Protein AF-A0A4R8G2H0-F1 (afdb_monomer)

Nearest PDB structures (foldseek):
  2mao-assembly1_A  TM=3.217E-01  e=4.956E+00  Escherichia coli DH1

Mean predicted aligned error: 15.61 Å

Radius of gyration: 30.89 Å; Cα contacts (8 Å, |Δi|>4): 100; chains: 1; bounding box: 50×42×101 Å

Organism: NCBI:txid442341

Sequence (167 aa):
MAIERVKNDGGNWPPSIAELCLRLKPSMADFGLTDPEVAFKEACSHAGNVHGHAWSHQAVREAGAATGFWDLSHVASDIERSRLRKIFLAEYEAICNRVMAGGNVSNVALLESDDMKSAIERAEAAANEESERRMRDFWASRGEEPPKTPREALDRMKGMLDEGGAA

Solvent-accessible surface area (backbone atoms only — not comparable to full-atom values): 9997 Å² total; per-residue (Å²): 110,78,69,56,55,63,64,71,69,73,62,71,82,83,63,52,73,69,57,46,59,63,72,66,54,86,50,58,64,81,74,56,46,71,58,68,70,59,37,50,51,49,35,43,74,37,28,85,42,67,88,84,50,88,67,89,34,70,50,43,54,47,19,33,58,76,61,31,34,69,59,48,56,64,61,86,45,73,67,55,45,54,51,51,49,55,51,29,51,54,45,33,50,54,41,50,54,35,41,76,72,71,46,72,65,71,85,72,70,76,76,80,50,77,85,77,51,51,75,64,58,54,50,50,51,53,52,47,55,50,51,51,50,54,50,51,51,59,29,54,77,70,78,43,81,74,69,93,42,74,70,55,42,51,52,52,52,49,54,54,56,62,66,68,68,79,120

pLDDT: mean 80.25, std 12.04, range [38.0, 95.31]

Secondary structure (DSSP, 8-state):
-HHHHHHHT---SSPPHHHHHHHTSPPGGGGTPPPHHHHHHH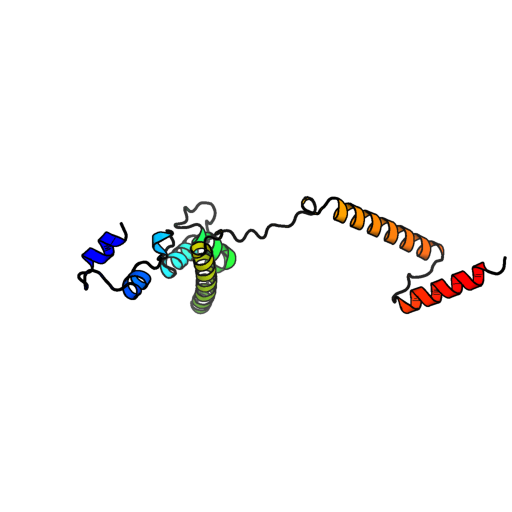HHHHTT-TTTS--S-HHHHHHHHHH-HHHHH---SHHHHHHHHHHHHHHHHHHHHHHHTT--S--------GGGS-HHHHHHHHHHHHHHHHHHHHHHHTT-PPPSSHHHHHHHHHHHHHHTT--

Foldseek 3Di:
DLVVVVVVVPDDPPDDPVVSVVSPQDDLVNVQHDDLVVLLVVLLVCLVPLPPDDRSDLLSSQLSVQLDSVLSPPPPDPVSVVVSSVSSSVSSVVLSVQVSVVHDNDPPPPPPDPVVDDPVVVVVVVVVVVVVVVQVVVQVVVVHDDDPDPVVVVVVVVVVVVVVVPD

Structure (mmCIF, N/CA/C/O backbone):
data_AF-A0A4R8G2H0-F1
#
_entry.id   AF-A0A4R8G2H0-F1
#
loop_
_atom_site.group_PDB
_atom_site.id
_atom_site.type_symbol
_atom_site.label_atom_id
_atom_site.label_alt_id
_atom_site.label_comp_id
_atom_site.label_asym_id
_atom_site.label_entity_id
_atom_site.label_seq_id
_atom_site.pdbx_PDB_ins_code
_atom_site.Cartn_x
_atom_site.Cartn_y
_atom_site.Cartn_z
_atom_site.occupancy
_atom_site.B_iso_or_equiv
_atom_site.auth_seq_id
_atom_site.auth_comp_id
_atom_site.auth_asym_id
_atom_site.auth_atom_id
_atom_site.pdbx_PDB_model_num
ATOM 1 N N . MET A 1 1 ? -23.366 -5.592 17.115 1.00 57.12 1 MET A N 1
ATOM 2 C CA . MET A 1 1 ? -23.770 -4.583 16.101 1.00 57.12 1 MET A CA 1
ATOM 3 C C . MET A 1 1 ? -23.198 -3.205 16.445 1.00 57.12 1 MET A C 1
ATOM 5 O O . MET A 1 1 ? -22.909 -2.958 17.608 1.00 57.12 1 MET A O 1
ATOM 9 N N . ALA A 1 2 ? -23.027 -2.293 15.479 1.00 63.31 2 ALA A N 1
ATOM 10 C CA . ALA A 1 2 ? -22.347 -1.002 15.695 1.00 63.31 2 ALA A CA 1
ATOM 11 C C . ALA A 1 2 ? -22.979 -0.114 16.793 1.00 63.31 2 ALA A C 1
ATOM 13 O O . ALA A 1 2 ? -22.261 0.549 17.533 1.00 63.31 2 ALA A O 1
ATOM 14 N N . ILE A 1 3 ? -24.303 -0.179 16.972 1.00 68.19 3 ILE A N 1
ATOM 15 C CA . ILE A 1 3 ? -25.032 0.553 18.025 1.00 68.19 3 ILE A CA 1
ATOM 16 C C . ILE A 1 3 ? -24.697 0.037 19.438 1.00 68.19 3 ILE A C 1
ATOM 18 O O . ILE A 1 3 ? -24.658 0.818 20.384 1.00 68.19 3 ILE A O 1
ATOM 22 N N . GLU A 1 4 ? -24.424 -1.260 19.601 1.00 69.88 4 GLU A N 1
ATOM 23 C CA . GLU A 1 4 ? -24.057 -1.837 20.905 1.00 69.88 4 GLU A CA 1
ATOM 24 C C . GLU A 1 4 ? -22.656 -1.407 21.344 1.00 69.88 4 GLU A C 1
ATOM 26 O O . GLU A 1 4 ? -22.451 -1.152 22.525 1.00 69.88 4 GLU A O 1
ATOM 31 N N . ARG A 1 5 ? -21.715 -1.250 20.398 1.00 66.81 5 ARG A N 1
ATOM 32 C CA . ARG A 1 5 ? -20.377 -0.699 20.683 1.00 66.81 5 ARG A CA 1
ATOM 33 C C . ARG A 1 5 ? -20.489 0.710 21.278 1.00 66.81 5 ARG A C 1
ATOM 35 O O . ARG A 1 5 ? -19.961 0.968 22.350 1.00 66.81 5 ARG A O 1
ATOM 42 N N . VAL A 1 6 ? -21.304 1.564 20.656 1.00 68.88 6 VAL A N 1
ATOM 43 C CA . VAL A 1 6 ? -21.544 2.946 21.111 1.00 68.88 6 VAL A CA 1
ATOM 44 C C . VAL A 1 6 ? -22.210 3.010 22.492 1.00 68.88 6 VAL A C 1
ATOM 46 O O . VAL A 1 6 ? -21.926 3.925 23.260 1.00 68.88 6 VAL A O 1
ATOM 49 N N . LYS A 1 7 ? -23.081 2.047 22.827 1.00 68.94 7 LYS A N 1
ATOM 50 C CA . LYS A 1 7 ? -23.678 1.944 24.170 1.00 68.94 7 LYS A CA 1
ATOM 51 C C . LYS A 1 7 ? -22.666 1.522 25.238 1.00 68.94 7 LYS A C 1
ATOM 53 O O . LYS A 1 7 ? -22.754 1.998 26.365 1.00 68.94 7 LYS A O 1
ATOM 58 N N . ASN A 1 8 ? -21.736 0.636 24.892 1.00 71.56 8 ASN A N 1
ATOM 59 C CA . ASN A 1 8 ? -20.785 0.056 25.841 1.00 71.56 8 ASN A CA 1
ATOM 60 C C . ASN A 1 8 ? -19.604 0.985 26.172 1.00 71.56 8 ASN A C 1
ATOM 62 O O . ASN A 1 8 ? -18.989 0.812 27.219 1.00 71.56 8 ASN A O 1
ATOM 66 N N . ASP A 1 9 ? -19.334 2.000 25.345 1.00 70.06 9 ASP A N 1
ATOM 67 C CA . ASP A 1 9 ? -18.243 2.970 25.547 1.00 70.06 9 ASP A CA 1
ATOM 68 C C . ASP A 1 9 ? -18.509 4.002 26.671 1.00 70.06 9 ASP A C 1
ATOM 70 O O . ASP A 1 9 ? -17.696 4.896 26.901 1.00 70.06 9 ASP A O 1
ATOM 74 N N . GLY A 1 10 ? -19.640 3.907 27.385 1.00 65.69 10 GLY A N 1
ATOM 75 C CA . GLY A 1 10 ? -19.901 4.673 28.616 1.00 65.69 10 GLY A CA 1
ATOM 76 C C . GLY A 1 10 ? -20.124 6.183 28.433 1.00 65.69 10 GLY A C 1
ATOM 77 O O . GLY A 1 10 ? -20.055 6.933 29.405 1.00 65.69 10 GLY A O 1
ATOM 78 N N . GLY A 1 11 ? -20.373 6.641 27.202 1.00 69.69 11 GLY A N 1
ATOM 79 C CA . GLY A 1 11 ? -20.620 8.049 26.874 1.00 69.69 11 GLY A CA 1
ATOM 80 C C . GLY A 1 11 ? -22.077 8.503 27.041 1.00 69.69 11 GLY A C 1
ATOM 81 O O . GLY A 1 11 ? -22.956 7.739 27.433 1.00 69.69 11 GLY A O 1
ATOM 82 N N . ASN A 1 12 ? -22.341 9.769 26.693 1.00 71.31 12 ASN A N 1
ATOM 83 C CA . ASN A 1 12 ? -23.687 10.344 26.693 1.00 71.31 12 ASN A CA 1
ATOM 84 C C . ASN A 1 12 ? -24.612 9.561 25.742 1.00 71.31 12 ASN A C 1
ATOM 86 O O . ASN A 1 12 ? -24.295 9.397 24.560 1.00 71.31 12 ASN A O 1
ATOM 90 N N . TRP A 1 13 ? -25.743 9.074 26.259 1.00 75.31 13 TRP A N 1
ATOM 91 C CA . TRP A 1 13 ? -26.718 8.297 25.496 1.00 75.31 13 TRP A CA 1
ATOM 92 C C . TRP A 1 13 ? -28.083 9.005 25.468 1.00 75.31 13 TRP A C 1
ATOM 94 O O . TRP A 1 13 ? -28.640 9.271 26.534 1.00 75.31 13 TRP A O 1
ATOM 104 N N . PRO A 1 14 ? -28.669 9.246 24.279 1.00 77.38 14 PRO A N 1
ATOM 105 C CA . PRO A 1 14 ? -28.107 8.991 22.951 1.00 77.38 14 PRO A CA 1
ATOM 106 C C . PRO A 1 14 ? -27.002 10.005 22.579 1.00 77.38 14 PRO A C 1
ATOM 108 O O . PRO A 1 14 ? -27.086 11.171 22.970 1.00 77.38 14 PRO A O 1
ATOM 111 N N . PRO A 1 15 ? -25.976 9.589 21.814 1.00 80.06 15 PRO A N 1
ATOM 112 C CA . PRO A 1 15 ? -24.952 10.502 21.312 1.00 80.06 15 PRO A CA 1
ATOM 113 C C . PRO A 1 15 ? -25.545 11.486 20.298 1.00 80.06 15 PRO A C 1
ATOM 115 O O . PRO A 1 15 ? -26.565 11.213 19.657 1.00 80.06 15 PRO A O 1
ATOM 118 N N . SER A 1 16 ? -24.872 12.617 20.102 1.00 85.31 16 SER A N 1
ATOM 119 C CA . SER A 1 16 ? -25.223 13.536 19.016 1.00 85.31 16 SER A CA 1
ATOM 120 C C . SER A 1 16 ? -24.993 12.888 17.642 1.00 85.31 16 SER A C 1
ATOM 122 O O . SER A 1 16 ? -24.169 11.982 17.493 1.00 85.31 16 SER A O 1
ATOM 124 N N . ILE A 1 17 ? -25.677 13.388 16.606 1.00 82.88 17 ILE A N 1
ATOM 125 C CA . ILE A 1 17 ? -25.488 12.913 15.222 1.00 82.88 17 ILE A CA 1
ATOM 126 C C . ILE A 1 17 ? -24.012 13.038 14.802 1.00 82.88 17 ILE A C 1
ATOM 128 O O . ILE A 1 17 ? -23.473 12.135 14.170 1.00 82.88 17 ILE A O 1
ATOM 132 N N . ALA A 1 18 ? -23.332 14.116 15.208 1.00 82.94 18 ALA A N 1
ATOM 133 C CA . ALA A 1 18 ? -21.917 14.326 14.910 1.00 82.94 18 ALA A CA 1
ATOM 134 C C . ALA A 1 18 ? -21.010 13.264 15.564 1.00 82.94 18 ALA A C 1
ATOM 136 O O . ALA A 1 18 ? -20.131 12.709 14.902 1.00 82.94 18 ALA A O 1
ATOM 137 N N . GLU A 1 19 ? -21.245 12.935 16.837 1.00 80.81 19 GLU A N 1
ATOM 138 C CA . GLU A 1 19 ? -20.514 11.870 17.539 1.00 80.81 19 GLU A CA 1
ATOM 139 C C . GLU A 1 19 ? -20.781 10.494 16.928 1.00 80.81 19 GLU A C 1
ATOM 141 O O . GLU A 1 19 ? -19.868 9.676 16.817 1.00 80.81 19 GLU A O 1
ATOM 146 N N . LEU A 1 20 ? -22.021 10.241 16.507 1.00 81.25 20 LEU A N 1
ATOM 147 C CA . LEU A 1 20 ? -22.394 9.001 15.840 1.00 81.25 20 LEU A CA 1
ATOM 148 C C . LEU A 1 20 ? -21.647 8.852 14.505 1.00 81.25 20 LEU A C 1
ATOM 150 O O . LEU A 1 20 ? -21.050 7.807 14.259 1.00 81.25 20 LEU A O 1
ATOM 154 N N . CYS A 1 21 ? -21.605 9.905 13.683 1.00 81.38 21 CYS A N 1
ATOM 155 C CA . CYS A 1 21 ? -20.862 9.908 12.420 1.00 81.38 21 CYS A CA 1
ATOM 156 C C . CYS A 1 21 ? -19.361 9.665 12.615 1.00 81.38 21 CYS A C 1
ATOM 158 O O . CYS A 1 21 ? -18.744 9.018 11.777 1.00 81.38 21 CYS A O 1
ATOM 160 N N . LEU A 1 22 ? -18.765 10.165 13.702 1.00 79.88 22 LEU A N 1
ATOM 161 C CA . LEU A 1 22 ? -17.359 9.903 14.027 1.00 79.88 22 LEU A CA 1
ATOM 162 C C . LEU A 1 22 ? -17.132 8.456 14.478 1.00 79.88 22 LEU A C 1
ATOM 164 O O . LEU A 1 22 ? -16.179 7.828 14.024 1.00 79.88 22 LEU A O 1
ATOM 168 N N . ARG A 1 23 ? -18.010 7.922 15.336 1.00 74.81 23 ARG A N 1
ATOM 169 C CA . ARG A 1 23 ? -17.896 6.557 15.882 1.00 74.81 23 ARG A CA 1
ATOM 170 C C . ARG A 1 23 ? -18.229 5.458 14.874 1.00 74.81 23 ARG A C 1
ATOM 172 O O . ARG A 1 23 ? -17.753 4.340 15.027 1.00 74.81 23 ARG A O 1
ATOM 179 N N . LEU A 1 24 ? -19.050 5.757 13.869 1.00 80.50 24 LEU A N 1
ATOM 180 C CA . LEU A 1 24 ? -19.450 4.810 12.824 1.00 80.50 24 LEU A CA 1
ATOM 181 C C . LEU A 1 24 ? -18.569 4.878 11.570 1.00 80.50 24 LEU A C 1
ATOM 183 O O . LEU A 1 24 ? -18.905 4.240 10.572 1.00 80.50 24 LEU A O 1
ATOM 187 N N . LYS A 1 25 ? -17.461 5.633 11.590 1.00 78.75 25 LYS A N 1
ATOM 188 C CA . LYS A 1 25 ? -16.514 5.603 10.473 1.00 78.75 25 LYS A CA 1
ATOM 189 C C . LYS A 1 25 ? -15.969 4.181 10.317 1.00 78.75 25 LYS A C 1
ATOM 191 O O . LYS A 1 25 ? -15.491 3.621 11.305 1.00 78.75 25 LYS A O 1
ATOM 196 N N . PRO A 1 26 ? -16.037 3.603 9.108 1.00 74.94 26 PRO A N 1
ATOM 197 C CA . PRO A 1 26 ? -15.535 2.263 8.883 1.00 74.94 26 PRO A CA 1
ATOM 198 C C . PRO A 1 26 ? -14.020 2.262 9.096 1.00 74.94 26 PRO A C 1
ATOM 200 O O . PRO A 1 26 ? -13.306 3.145 8.616 1.00 74.94 26 PRO A O 1
ATOM 203 N N . SER A 1 27 ? -13.548 1.297 9.873 1.00 79.94 27 SER A N 1
ATOM 204 C CA . SER A 1 27 ? -12.131 1.117 10.168 1.00 79.94 27 SER A CA 1
ATOM 205 C C . SER A 1 27 ? -11.512 0.104 9.205 1.00 79.94 27 SER A C 1
ATOM 207 O O . SER A 1 27 ? -12.206 -0.741 8.646 1.00 79.94 27 SER A O 1
ATOM 209 N N . MET A 1 28 ? -10.186 0.134 9.051 1.00 80.19 28 MET A N 1
ATOM 210 C CA . MET A 1 28 ? -9.448 -0.865 8.261 1.00 80.19 28 MET A CA 1
ATOM 211 C C . MET A 1 28 ? -9.757 -2.305 8.710 1.00 80.19 28 MET A C 1
ATOM 213 O O . MET A 1 28 ? -9.915 -3.199 7.880 1.00 80.19 28 MET A O 1
ATOM 217 N N . ALA A 1 29 ? -9.935 -2.509 10.019 1.00 81.25 29 ALA A N 1
ATOM 218 C CA . ALA A 1 29 ? -10.275 -3.805 10.593 1.00 81.25 29 ALA A CA 1
ATOM 219 C C . ALA A 1 29 ? -11.653 -4.322 10.139 1.00 81.25 29 ALA A C 1
ATOM 221 O O . ALA A 1 29 ? -11.824 -5.531 10.000 1.00 81.25 29 ALA A O 1
ATOM 222 N N . ASP A 1 30 ? -12.615 -3.434 9.854 1.00 80.19 30 ASP A N 1
ATOM 223 C CA . ASP A 1 30 ? -13.933 -3.835 9.340 1.00 80.19 30 ASP A CA 1
ATOM 224 C C . ASP A 1 30 ? -13.843 -4.410 7.909 1.00 80.19 30 ASP A C 1
ATOM 226 O O . ASP A 1 30 ? -14.722 -5.165 7.498 1.00 80.19 30 ASP A O 1
ATOM 230 N N . PHE A 1 31 ? -12.763 -4.112 7.175 1.00 81.31 31 PHE A N 1
ATOM 231 C CA . PHE A 1 31 ? -12.460 -4.673 5.850 1.00 81.31 31 PHE A CA 1
ATOM 232 C C . PHE A 1 31 ? -11.462 -5.842 5.893 1.00 81.31 31 PHE A C 1
ATOM 234 O O . PHE A 1 31 ? -11.041 -6.322 4.844 1.00 81.31 31 PHE A O 1
ATOM 241 N N . GLY A 1 32 ? -11.050 -6.297 7.083 1.00 82.94 32 GLY A N 1
ATOM 242 C CA . GLY A 1 32 ? -10.022 -7.333 7.230 1.00 82.94 32 GLY A CA 1
ATOM 243 C C . GLY A 1 32 ? -8.608 -6.873 6.849 1.00 82.94 32 GLY A C 1
ATOM 244 O O . GLY A 1 32 ? -7.721 -7.708 6.674 1.00 82.94 32 GLY A O 1
ATOM 245 N N . LEU A 1 33 ? -8.385 -5.561 6.720 1.00 87.38 33 LEU A N 1
ATOM 246 C CA . LEU A 1 33 ? -7.067 -4.991 6.453 1.00 87.38 33 LEU A CA 1
ATOM 247 C C . LEU A 1 33 ? -6.232 -5.010 7.737 1.00 87.38 33 LEU A C 1
ATOM 249 O O . LEU A 1 33 ? -6.695 -4.613 8.810 1.00 87.38 33 LEU A O 1
ATOM 253 N N . THR A 1 34 ? -4.990 -5.476 7.624 1.00 90.19 34 THR A N 1
ATOM 254 C CA . THR A 1 34 ? -4.043 -5.543 8.740 1.00 90.19 34 THR A CA 1
ATOM 255 C C . THR A 1 34 ? -3.395 -4.188 9.008 1.00 90.19 34 THR A C 1
ATOM 257 O O . THR A 1 34 ? -3.358 -3.309 8.144 1.00 90.19 34 THR A O 1
ATOM 260 N N . ASP A 1 35 ? -2.876 -4.015 10.226 1.00 91.75 35 ASP A N 1
ATOM 261 C CA . ASP A 1 35 ? -2.098 -2.829 10.584 1.00 91.75 35 ASP A CA 1
ATOM 262 C C . ASP A 1 35 ? -0.889 -2.661 9.636 1.00 91.75 35 ASP A C 1
ATOM 264 O O . ASP A 1 35 ? -0.230 -3.663 9.331 1.00 91.75 35 ASP A O 1
ATOM 268 N N . PRO A 1 36 ? -0.565 -1.435 9.178 1.00 92.56 36 PRO A N 1
ATOM 269 C CA . PRO A 1 36 ? 0.486 -1.217 8.184 1.00 92.56 36 PRO A CA 1
ATOM 270 C C . PRO A 1 36 ? 1.865 -1.760 8.586 1.00 92.56 36 PRO A C 1
ATOM 272 O O . PRO A 1 36 ? 2.598 -2.271 7.736 1.00 92.56 36 PRO A O 1
ATOM 275 N N . GLU A 1 37 ? 2.225 -1.719 9.873 1.00 92.38 37 GLU A N 1
ATOM 276 C CA . GLU A 1 37 ? 3.512 -2.254 10.334 1.00 92.38 37 GLU A CA 1
ATOM 277 C C . GLU A 1 37 ? 3.528 -3.778 10.355 1.00 92.38 37 GLU A C 1
ATOM 279 O O . GLU A 1 37 ? 4.558 -4.402 10.083 1.00 92.38 37 GLU A O 1
ATOM 284 N N . VAL A 1 38 ? 2.392 -4.387 10.688 1.00 93.38 38 VAL A N 1
ATOM 285 C CA . VAL A 1 38 ? 2.231 -5.844 10.657 1.00 93.38 38 VAL A CA 1
ATOM 286 C C . VAL A 1 38 ? 2.270 -6.334 9.211 1.00 93.38 38 VAL A C 1
ATOM 288 O O . VAL A 1 38 ? 3.003 -7.277 8.914 1.00 93.38 38 VAL A O 1
ATOM 291 N N . ALA A 1 39 ? 1.576 -5.639 8.307 1.00 93.56 39 ALA A N 1
ATOM 292 C CA . ALA A 1 39 ? 1.600 -5.898 6.872 1.00 93.56 39 ALA A CA 1
ATOM 293 C C . ALA A 1 39 ? 3.023 -5.814 6.297 1.00 93.56 39 ALA A C 1
ATOM 295 O O . ALA A 1 39 ? 3.451 -6.712 5.573 1.00 93.56 39 ALA A O 1
ATOM 296 N N . PHE A 1 40 ? 3.792 -4.781 6.662 1.00 93.25 40 PHE A N 1
ATOM 297 C CA . PHE A 1 40 ? 5.174 -4.634 6.198 1.00 93.25 40 PHE A CA 1
ATOM 298 C C . PHE A 1 40 ? 6.078 -5.769 6.696 1.00 93.25 40 PHE A C 1
ATOM 300 O O . PHE A 1 40 ? 6.865 -6.327 5.931 1.00 93.25 40 PHE A O 1
ATOM 307 N N . LYS A 1 41 ? 5.947 -6.157 7.972 1.00 93.19 41 LYS A N 1
ATOM 308 C CA . LYS A 1 41 ? 6.707 -7.284 8.536 1.00 93.19 41 LYS A CA 1
ATOM 309 C C . LYS A 1 41 ? 6.390 -8.597 7.826 1.00 93.19 41 LYS A C 1
ATOM 311 O O . LYS A 1 41 ? 7.316 -9.358 7.539 1.00 93.19 41 LYS A O 1
ATOM 316 N N . GLU A 1 42 ? 5.117 -8.858 7.538 1.00 94.12 42 GLU A N 1
ATOM 317 C CA . GLU A 1 42 ? 4.698 -10.033 6.769 1.00 94.12 42 GLU A CA 1
ATOM 318 C C . GLU A 1 42 ? 5.302 -10.010 5.358 1.00 94.12 42 GLU A C 1
ATOM 320 O O . GLU A 1 42 ? 5.914 -10.994 4.939 1.00 94.12 42 GLU A O 1
ATOM 325 N N . ALA A 1 43 ? 5.222 -8.866 4.669 1.00 93.25 43 ALA A N 1
ATOM 326 C CA . ALA A 1 43 ? 5.791 -8.684 3.337 1.00 93.25 43 ALA A CA 1
ATOM 327 C C . ALA A 1 43 ? 7.301 -8.956 3.302 1.00 93.25 43 ALA A C 1
ATOM 329 O O . ALA A 1 43 ? 7.754 -9.713 2.448 1.00 93.25 43 ALA A O 1
ATOM 330 N N . CYS A 1 44 ? 8.075 -8.424 4.253 1.00 91.56 44 CYS A N 1
ATOM 331 C CA . CYS A 1 44 ? 9.509 -8.715 4.354 1.00 91.56 44 CYS A CA 1
ATOM 332 C C . CYS A 1 44 ? 9.795 -10.192 4.666 1.00 91.56 44 CYS A C 1
ATOM 334 O O . CYS A 1 44 ? 10.720 -10.770 4.101 1.00 91.56 44 CYS A O 1
ATOM 336 N N . SER A 1 45 ? 9.016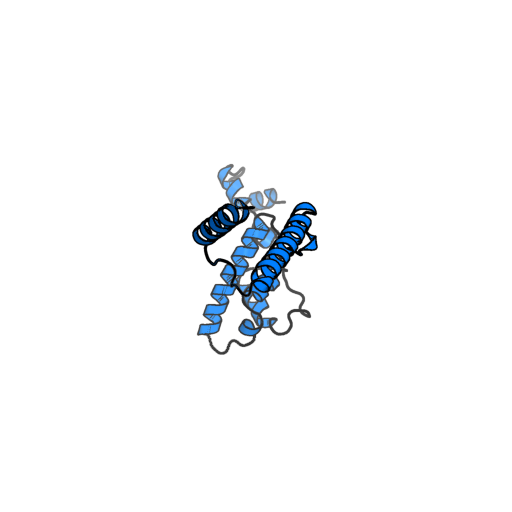 -10.809 5.559 1.00 91.19 45 SER A N 1
ATOM 337 C CA . SER A 1 45 ? 9.261 -12.188 6.012 1.00 91.19 45 SER A CA 1
ATOM 338 C C . SER A 1 45 ? 8.969 -13.222 4.924 1.00 91.19 45 SER A C 1
ATOM 340 O O . SER A 1 45 ? 9.631 -14.256 4.859 1.00 91.19 45 SER A O 1
ATOM 342 N N . HIS A 1 46 ? 7.998 -12.935 4.054 1.00 92.62 46 HIS A N 1
ATOM 343 C CA . HIS A 1 46 ? 7.515 -13.868 3.034 1.00 92.62 46 HIS A CA 1
ATOM 344 C C . HIS A 1 46 ? 7.837 -13.444 1.596 1.00 92.62 46 HIS A C 1
ATOM 346 O O . HIS A 1 46 ? 7.418 -14.112 0.651 1.00 92.62 46 HIS A O 1
ATOM 352 N N . ALA A 1 47 ? 8.654 -12.402 1.412 1.00 89.44 47 ALA A N 1
ATOM 353 C CA . ALA A 1 47 ? 9.099 -11.935 0.099 1.00 89.44 47 ALA A CA 1
ATOM 354 C C . ALA A 1 47 ? 9.785 -13.027 -0.749 1.00 89.44 47 ALA A C 1
ATOM 356 O O . ALA A 1 47 ? 9.651 -13.035 -1.969 1.00 89.44 47 ALA A O 1
ATOM 357 N N . GLY A 1 48 ? 10.471 -13.987 -0.116 1.00 87.56 48 GLY A N 1
ATOM 358 C CA . GLY A 1 48 ? 11.112 -15.113 -0.807 1.00 87.56 48 GLY A CA 1
ATOM 359 C C . GLY A 1 48 ? 10.162 -16.234 -1.257 1.00 87.56 48 GLY A C 1
ATOM 360 O O . GLY A 1 48 ? 10.559 -17.071 -2.063 1.00 87.56 48 GLY A O 1
ATOM 361 N N . ASN A 1 49 ? 8.918 -16.277 -0.763 1.00 89.12 49 ASN A N 1
ATOM 362 C CA . ASN A 1 49 ? 7.930 -17.305 -1.115 1.00 89.12 49 ASN A CA 1
ATOM 363 C C . ASN A 1 49 ? 6.530 -16.700 -1.297 1.00 89.12 49 ASN A C 1
ATOM 365 O O . ASN A 1 49 ? 5.600 -16.967 -0.538 1.00 89.12 49 ASN A O 1
ATOM 369 N N . VAL A 1 50 ? 6.382 -15.887 -2.341 1.00 88.00 50 VAL A N 1
ATOM 370 C CA . VAL A 1 50 ? 5.154 -15.119 -2.591 1.00 88.00 50 VAL A CA 1
ATOM 371 C C . VAL A 1 50 ? 3.945 -16.005 -2.903 1.00 88.00 50 VAL A C 1
ATOM 373 O O . VAL A 1 50 ? 2.841 -15.725 -2.442 1.00 88.00 50 VAL A O 1
ATOM 376 N N . HIS A 1 51 ? 4.140 -17.066 -3.691 1.00 85.75 51 HIS A N 1
ATOM 377 C CA . HIS A 1 51 ? 3.050 -17.919 -4.179 1.00 85.75 51 HIS A CA 1
ATOM 378 C C . HIS A 1 51 ? 2.664 -19.033 -3.198 1.00 85.75 51 HIS A C 1
ATOM 380 O O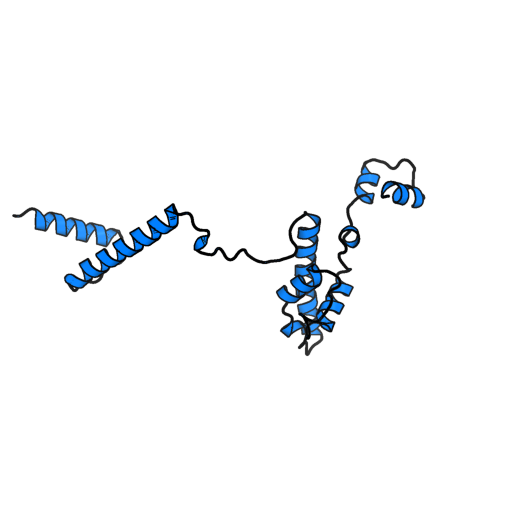 . HIS A 1 51 ? 1.531 -19.502 -3.233 1.00 85.75 51 HIS A O 1
ATOM 386 N N . GLY A 1 52 ? 3.593 -19.469 -2.340 1.00 86.88 52 GLY A N 1
ATOM 387 C CA . GLY A 1 52 ? 3.355 -20.534 -1.365 1.00 86.88 52 GLY A CA 1
ATOM 388 C C . GLY A 1 52 ? 2.913 -20.042 0.014 1.00 86.88 52 GLY A C 1
ATOM 389 O O . GLY A 1 52 ? 2.604 -20.869 0.869 1.00 86.88 52 GLY A O 1
ATOM 390 N N . HIS A 1 53 ? 2.902 -18.728 0.253 1.00 91.25 53 HIS A N 1
ATOM 391 C CA . HIS A 1 53 ? 2.483 -18.143 1.527 1.00 91.25 53 HIS A CA 1
ATOM 392 C C . HIS A 1 53 ? 0.994 -17.779 1.536 1.00 91.25 53 HIS A C 1
ATOM 394 O O . HIS A 1 53 ? 0.467 -17.208 0.578 1.00 91.25 53 HIS A O 1
ATOM 400 N N . ALA A 1 54 ? 0.321 -18.078 2.648 1.00 90.62 54 ALA A N 1
ATOM 401 C CA . ALA A 1 54 ? -1.056 -17.669 2.894 1.00 90.62 54 ALA A CA 1
ATOM 402 C C . ALA A 1 54 ? -1.067 -16.253 3.486 1.00 90.62 54 ALA A C 1
ATOM 404 O O . ALA A 1 54 ? -0.954 -16.072 4.696 1.00 90.62 54 ALA A O 1
ATOM 405 N N . TRP A 1 55 ? -1.175 -15.258 2.608 1.00 90.12 55 TRP A N 1
ATOM 406 C CA . TRP A 1 55 ? -1.179 -13.843 2.975 1.00 90.12 55 TRP A CA 1
ATOM 407 C C . TRP A 1 55 ? -2.367 -13.472 3.868 1.00 90.12 55 TRP A C 1
ATOM 409 O O . TRP A 1 55 ? -3.502 -13.839 3.556 1.00 90.12 55 TRP A O 1
ATOM 419 N N . SER A 1 56 ? -2.127 -12.672 4.914 1.00 90.94 56 SER A N 1
ATOM 420 C CA . SER A 1 56 ? -3.188 -12.197 5.823 1.00 90.94 56 SER A CA 1
ATOM 421 C C . SER A 1 56 ? -4.284 -11.424 5.091 1.00 90.94 56 SER A C 1
ATOM 423 O O . SER A 1 56 ? -5.461 -11.529 5.424 1.00 90.94 56 SER A O 1
ATOM 425 N N . HIS A 1 57 ? -3.896 -10.639 4.086 1.00 90.69 57 HIS A N 1
ATOM 426 C CA . HIS A 1 57 ? -4.826 -9.959 3.201 1.00 90.69 57 HIS A CA 1
ATOM 427 C C . HIS A 1 57 ? -4.205 -9.785 1.815 1.00 90.69 57 HIS A C 1
ATOM 429 O O . HIS A 1 57 ? -2.999 -9.562 1.677 1.00 90.69 57 HIS A O 1
ATOM 435 N N . GLN A 1 58 ? -5.042 -9.804 0.777 1.00 90.25 58 GLN A N 1
ATOM 436 C CA . GLN A 1 58 ? -4.605 -9.619 -0.608 1.00 90.25 58 GLN A CA 1
ATOM 437 C C . GLN A 1 58 ? -3.860 -8.286 -0.811 1.00 90.25 58 GLN A C 1
ATOM 439 O O . GLN A 1 58 ? -2.898 -8.218 -1.569 1.00 90.25 58 GLN A O 1
ATOM 444 N N . ALA A 1 59 ? -4.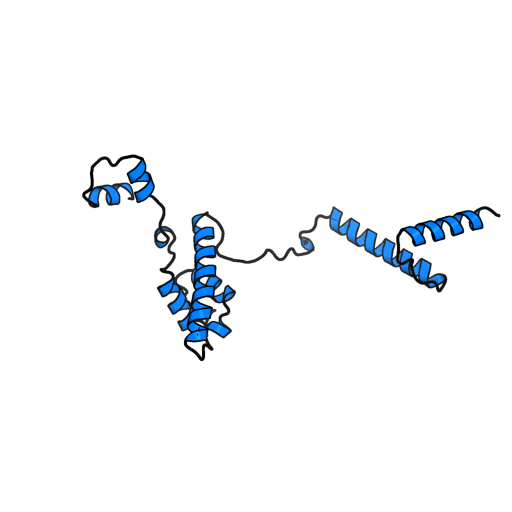255 -7.246 -0.073 1.00 91.25 59 ALA A N 1
ATOM 445 C CA . ALA A 1 59 ? -3.627 -5.923 -0.110 1.00 91.25 59 ALA A CA 1
ATOM 446 C C . ALA A 1 59 ? -2.148 -5.948 0.304 1.00 91.25 59 ALA A C 1
ATOM 448 O O . ALA A 1 59 ? -1.354 -5.201 -0.257 1.00 91.25 59 ALA A O 1
ATOM 449 N N . VAL A 1 60 ? -1.762 -6.830 1.235 1.00 92.81 60 VAL A N 1
ATOM 450 C CA . VAL A 1 60 ? -0.362 -6.982 1.666 1.00 92.81 60 VAL A CA 1
ATOM 451 C C . VAL A 1 60 ? 0.482 -7.534 0.519 1.00 92.81 60 VAL A C 1
ATOM 453 O O . VAL A 1 60 ? 1.566 -7.022 0.239 1.00 92.81 60 VAL A O 1
ATOM 456 N N . ARG A 1 61 ? -0.045 -8.541 -0.189 1.00 92.44 61 ARG A N 1
ATOM 457 C CA . ARG A 1 61 ? 0.620 -9.137 -1.351 1.00 92.44 61 ARG A CA 1
ATOM 458 C C . ARG A 1 61 ? 0.776 -8.128 -2.486 1.00 92.44 61 ARG A C 1
ATOM 460 O O . ARG A 1 61 ? 1.858 -8.028 -3.052 1.00 92.44 61 ARG A O 1
ATOM 467 N N . GLU A 1 62 ? -0.280 -7.385 -2.810 1.00 91.75 62 GLU A N 1
ATOM 468 C CA . GLU A 1 62 ? -0.244 -6.376 -3.880 1.00 91.75 62 GLU A CA 1
ATOM 469 C C . GLU A 1 62 ? 0.694 -5.207 -3.536 1.00 91.75 62 GLU A C 1
ATOM 471 O O . GLU A 1 62 ? 1.488 -4.801 -4.381 1.00 91.75 62 GLU A O 1
ATOM 476 N N . ALA A 1 63 ? 0.689 -4.718 -2.289 1.00 92.12 63 ALA A N 1
ATOM 477 C CA . ALA A 1 63 ? 1.631 -3.687 -1.838 1.00 92.12 63 ALA A CA 1
ATOM 478 C C . ALA A 1 63 ? 3.090 -4.179 -1.882 1.00 92.12 63 ALA A C 1
ATOM 480 O O . ALA A 1 63 ? 3.995 -3.445 -2.287 1.00 92.12 63 ALA A O 1
ATOM 481 N N . GLY A 1 64 ? 3.321 -5.444 -1.510 1.00 91.69 64 GLY A N 1
ATOM 482 C CA . GLY A 1 64 ? 4.628 -6.093 -1.626 1.00 91.69 64 GLY A CA 1
ATOM 483 C C . GLY A 1 64 ? 5.081 -6.239 -3.080 1.00 91.69 64 GLY A C 1
ATOM 484 O O . GLY A 1 64 ? 6.241 -5.971 -3.388 1.00 91.69 64 GLY A O 1
ATOM 485 N N . ALA A 1 65 ? 4.161 -6.577 -3.987 1.00 90.81 65 ALA A N 1
ATOM 486 C CA . ALA A 1 65 ? 4.431 -6.651 -5.420 1.00 90.81 65 ALA A CA 1
ATOM 487 C C . ALA A 1 65 ? 4.785 -5.276 -6.009 1.00 90.81 65 ALA A C 1
ATOM 489 O O . ALA A 1 65 ? 5.759 -5.178 -6.751 1.00 90.81 65 ALA A O 1
ATOM 490 N N . ALA A 1 66 ? 4.049 -4.222 -5.634 1.00 89.69 66 ALA A N 1
ATOM 491 C CA . ALA A 1 66 ? 4.312 -2.846 -6.063 1.00 89.69 66 ALA A CA 1
ATOM 492 C C . ALA A 1 66 ? 5.654 -2.307 -5.537 1.00 89.69 66 ALA A C 1
ATOM 494 O O . ALA A 1 66 ? 6.353 -1.586 -6.244 1.00 89.69 66 ALA A O 1
ATOM 495 N N . THR A 1 67 ? 6.035 -2.690 -4.314 1.00 90.56 67 THR A N 1
ATOM 496 C CA . THR A 1 67 ? 7.331 -2.315 -3.720 1.00 90.56 67 THR A CA 1
ATOM 497 C C . THR A 1 67 ? 8.495 -3.115 -4.310 1.00 90.56 67 THR A C 1
ATOM 499 O O . THR A 1 67 ? 9.611 -2.609 -4.361 1.00 90.56 67 THR A O 1
ATOM 502 N N . GLY A 1 68 ? 8.241 -4.350 -4.746 1.00 90.81 68 GLY A N 1
ATOM 503 C CA . GLY A 1 68 ? 9.243 -5.277 -5.262 1.00 90.81 68 GLY A CA 1
ATOM 504 C C . GLY A 1 68 ? 9.669 -6.308 -4.216 1.00 90.81 68 GLY A C 1
ATOM 505 O O . GLY A 1 68 ? 10.424 -6.020 -3.288 1.00 90.81 68 GLY A O 1
ATOM 506 N N . PHE A 1 69 ? 9.237 -7.561 -4.392 1.00 90.69 69 PHE A N 1
ATOM 507 C CA . PHE A 1 69 ? 9.595 -8.644 -3.468 1.00 90.69 69 PHE A CA 1
ATOM 508 C C . PHE A 1 69 ? 11.095 -8.946 -3.438 1.00 90.69 69 PHE A C 1
ATOM 510 O O . PHE A 1 69 ? 11.626 -9.269 -2.381 1.00 90.69 69 PHE A O 1
ATOM 517 N N . TRP A 1 70 ? 11.792 -8.807 -4.568 1.00 89.75 70 TRP A N 1
ATOM 518 C CA . TRP A 1 70 ? 13.236 -9.033 -4.607 1.00 89.75 70 TRP A CA 1
ATOM 519 C C . TRP A 1 70 ? 13.990 -8.028 -3.729 1.00 89.75 70 TRP A C 1
ATOM 521 O O . TRP A 1 70 ? 14.865 -8.430 -2.961 1.00 89.75 70 TRP A O 1
ATOM 531 N N . ASP A 1 71 ? 13.604 -6.752 -3.781 1.00 90.75 71 ASP A N 1
ATOM 532 C CA . ASP A 1 71 ? 14.193 -5.707 -2.944 1.00 90.75 71 ASP A CA 1
ATOM 533 C C . ASP A 1 71 ? 13.868 -5.942 -1.466 1.00 90.75 71 ASP A C 1
ATOM 535 O O . ASP A 1 71 ? 14.748 -5.845 -0.613 1.00 90.75 71 ASP A O 1
ATOM 539 N N . LEU A 1 72 ? 12.625 -6.331 -1.157 1.00 90.06 72 LEU A N 1
ATOM 540 C CA . LEU A 1 72 ? 12.197 -6.653 0.208 1.00 90.06 72 LEU A CA 1
ATOM 541 C C . LEU A 1 72 ? 12.944 -7.857 0.805 1.00 90.06 72 LEU A C 1
ATOM 543 O O . LEU A 1 72 ? 13.178 -7.868 2.016 1.00 90.06 72 LEU A O 1
ATOM 547 N N . SER A 1 73 ? 13.333 -8.849 -0.005 1.00 89.00 73 SER A N 1
ATOM 548 C CA . SER A 1 73 ? 14.081 -10.022 0.468 1.00 89.00 73 SER A CA 1
ATOM 549 C C . SER A 1 73 ? 15.593 -9.796 0.569 1.00 89.00 73 SER A C 1
ATOM 551 O O . SER A 1 73 ? 16.242 -10.463 1.372 1.00 89.00 73 SER A O 1
ATOM 553 N N . HIS A 1 74 ? 16.164 -8.881 -0.223 1.00 87.81 74 HIS A N 1
ATOM 554 C CA . HIS A 1 74 ? 17.618 -8.660 -0.322 1.00 87.81 74 HIS A CA 1
ATOM 555 C C . HIS A 1 74 ? 18.098 -7.365 0.348 1.00 87.81 74 HIS A C 1
ATOM 557 O O . HIS A 1 74 ? 19.147 -6.828 -0.001 1.00 87.81 74 HIS A O 1
ATOM 563 N N . VAL A 1 75 ? 17.359 -6.866 1.338 1.00 86.19 75 VAL A N 1
ATOM 564 C CA . VAL A 1 75 ? 17.739 -5.658 2.078 1.00 86.19 75 VAL A CA 1
ATOM 565 C C . VAL A 1 75 ? 19.060 -5.865 2.823 1.00 86.19 75 VAL A C 1
ATOM 567 O O . VAL A 1 75 ? 19.114 -6.617 3.798 1.00 86.19 75 VAL A O 1
ATOM 570 N N . ALA A 1 76 ? 20.106 -5.154 2.398 1.00 81.69 76 ALA A N 1
ATOM 571 C CA . ALA A 1 76 ? 21.444 -5.254 2.978 1.00 81.69 76 ALA A CA 1
ATOM 572 C C . ALA A 1 76 ? 21.698 -4.224 4.092 1.00 81.69 76 ALA A C 1
ATOM 574 O O . ALA A 1 76 ? 22.528 -4.462 4.970 1.00 81.69 76 ALA A O 1
ATOM 575 N N . SER A 1 77 ? 20.987 -3.089 4.083 1.00 90.19 77 SER A N 1
ATOM 576 C CA . SER A 1 77 ? 21.183 -1.994 5.042 1.00 90.19 77 SER A CA 1
ATOM 577 C C . SER A 1 77 ? 19.886 -1.485 5.687 1.00 90.19 77 SER A C 1
ATOM 579 O O . SER A 1 77 ? 18.806 -1.515 5.093 1.00 90.19 77 SER A O 1
ATOM 581 N N . ASP A 1 78 ? 19.992 -0.928 6.899 1.00 89.12 78 ASP A N 1
ATOM 582 C CA . ASP A 1 78 ? 18.857 -0.291 7.592 1.00 89.12 78 ASP A CA 1
ATOM 583 C C . ASP A 1 78 ? 18.326 0.955 6.863 1.00 89.12 78 ASP A C 1
ATOM 585 O O . ASP A 1 78 ? 17.142 1.298 6.965 1.00 89.12 78 ASP A O 1
ATOM 589 N N . ILE A 1 79 ? 19.186 1.626 6.090 1.00 91.19 79 ILE A N 1
ATOM 590 C CA . ILE A 1 79 ? 18.807 2.779 5.265 1.00 91.19 79 ILE A CA 1
ATOM 591 C C . ILE A 1 79 ? 17.886 2.321 4.129 1.00 91.19 79 ILE A C 1
ATOM 593 O O . ILE A 1 79 ? 16.819 2.907 3.925 1.00 91.19 79 ILE A O 1
ATOM 597 N N . GLU A 1 80 ? 18.251 1.246 3.428 1.00 89.88 80 GLU A N 1
ATOM 598 C CA . GLU A 1 80 ? 17.411 0.648 2.383 1.00 89.88 80 GLU A CA 1
ATOM 599 C C . GLU A 1 80 ? 16.110 0.105 2.963 1.00 89.88 80 GLU A C 1
ATOM 601 O O . GLU A 1 80 ? 15.042 0.384 2.415 1.00 89.88 80 GLU A O 1
ATOM 606 N N . ARG A 1 81 ? 16.169 -0.561 4.125 1.00 90.56 81 ARG A N 1
ATOM 607 C CA . ARG A 1 81 ? 14.971 -1.016 4.844 1.00 90.56 81 ARG A CA 1
ATOM 608 C C . ARG A 1 81 ? 14.005 0.134 5.104 1.00 90.56 81 ARG A C 1
ATOM 610 O O . ARG A 1 81 ? 12.811 0.016 4.846 1.00 90.56 81 ARG A O 1
ATOM 617 N N . SER A 1 82 ? 14.524 1.253 5.604 1.00 92.31 82 SER A N 1
ATOM 618 C CA . SER A 1 82 ? 13.723 2.436 5.922 1.00 92.31 82 SER A CA 1
ATOM 619 C C . SER A 1 82 ? 13.122 3.076 4.670 1.00 92.31 82 SER A C 1
ATOM 621 O O . SER A 1 82 ? 11.989 3.560 4.709 1.00 92.31 82 SER A O 1
ATOM 623 N N . ARG A 1 83 ? 13.855 3.069 3.549 1.00 93.81 83 ARG A N 1
ATOM 624 C CA . ARG A 1 83 ? 13.359 3.546 2.252 1.00 93.81 83 ARG A CA 1
ATOM 625 C C . ARG A 1 83 ? 12.238 2.651 1.722 1.00 93.81 83 ARG A C 1
ATOM 627 O O . ARG A 1 83 ? 11.169 3.169 1.411 1.00 93.81 83 ARG A O 1
ATOM 634 N N . LEU A 1 84 ? 12.457 1.338 1.662 1.00 93.31 84 LEU A N 1
ATOM 635 C CA . LEU A 1 84 ? 11.459 0.372 1.191 1.00 93.31 84 LEU A CA 1
ATOM 636 C C . LEU A 1 84 ? 10.217 0.368 2.077 1.00 93.31 84 LEU A C 1
ATOM 638 O O . LEU A 1 84 ? 9.109 0.333 1.560 1.00 93.31 84 LEU A O 1
ATOM 642 N N . ARG A 1 85 ? 10.382 0.516 3.397 1.00 94.81 85 ARG A N 1
ATOM 643 C CA . ARG A 1 85 ? 9.258 0.681 4.326 1.00 94.81 85 ARG A CA 1
ATOM 644 C C . ARG A 1 85 ? 8.391 1.881 3.965 1.00 94.81 85 ARG A C 1
ATOM 646 O O . ARG A 1 85 ? 7.174 1.763 3.959 1.00 94.81 85 ARG A O 1
ATOM 653 N N . LYS A 1 86 ? 8.989 3.037 3.662 1.00 94.69 86 LYS A N 1
ATOM 654 C CA . LYS A 1 86 ? 8.219 4.230 3.266 1.00 94.69 86 LYS A CA 1
ATOM 655 C C . LYS A 1 86 ? 7.441 4.003 1.970 1.00 94.69 86 LYS A C 1
ATOM 657 O O . LYS A 1 86 ? 6.289 4.409 1.897 1.00 94.69 86 LYS A O 1
ATOM 662 N N . ILE A 1 87 ? 8.066 3.355 0.986 1.00 93.62 87 ILE A N 1
ATOM 663 C CA . ILE A 1 87 ? 7.426 3.026 -0.295 1.00 93.62 87 ILE A CA 1
ATOM 664 C C . ILE A 1 87 ? 6.259 2.062 -0.058 1.00 93.62 87 ILE A C 1
ATOM 666 O O . ILE A 1 87 ? 5.134 2.365 -0.437 1.00 93.62 87 ILE A O 1
ATOM 670 N N . PHE A 1 88 ? 6.502 0.967 0.665 1.00 95.31 88 PHE A N 1
ATOM 671 C CA . PHE A 1 88 ? 5.478 -0.023 0.987 1.00 95.31 88 PHE A CA 1
ATOM 672 C C . PHE A 1 88 ? 4.282 0.585 1.714 1.00 95.31 88 PHE A C 1
ATOM 674 O O . PHE A 1 88 ? 3.145 0.305 1.356 1.00 95.31 88 PHE A O 1
ATOM 681 N N . LEU A 1 89 ? 4.521 1.418 2.731 1.00 94.69 89 LEU A N 1
ATOM 682 C CA . LEU A 1 89 ? 3.438 2.035 3.495 1.00 94.69 89 LEU A CA 1
ATOM 683 C C . LEU A 1 89 ? 2.587 2.966 2.627 1.00 94.69 89 LEU A C 1
ATOM 685 O O . LEU A 1 89 ? 1.369 2.945 2.763 1.00 94.69 89 LEU A O 1
ATOM 689 N N . ALA A 1 90 ? 3.207 3.728 1.721 1.00 94.00 90 ALA A N 1
ATOM 690 C CA . ALA A 1 90 ? 2.479 4.589 0.792 1.00 94.00 90 ALA A CA 1
ATOM 691 C C . ALA A 1 90 ? 1.606 3.773 -0.180 1.00 94.00 90 ALA A C 1
ATOM 693 O O . ALA A 1 90 ? 0.434 4.095 -0.375 1.00 94.00 90 ALA A O 1
ATOM 694 N N . GLU A 1 91 ? 2.145 2.685 -0.739 1.00 92.44 91 GLU A N 1
ATOM 695 C CA . GLU A 1 91 ? 1.391 1.788 -1.626 1.00 92.44 91 GLU A CA 1
ATOM 696 C C . GLU A 1 91 ? 0.264 1.060 -0.882 1.00 92.44 91 GLU A C 1
ATOM 698 O O . GLU A 1 91 ? -0.873 0.997 -1.354 1.00 92.44 91 GLU A O 1
ATOM 703 N N . TYR A 1 92 ? 0.544 0.554 0.321 1.00 93.88 92 TYR A N 1
ATOM 704 C CA . TYR A 1 92 ? -0.450 -0.111 1.157 1.00 93.88 92 TYR A CA 1
ATOM 705 C C . TYR A 1 92 ? -1.579 0.845 1.554 1.00 93.88 92 TYR A C 1
ATOM 707 O O . TYR A 1 92 ? -2.748 0.486 1.439 1.00 93.88 92 TYR A O 1
ATOM 715 N N . GLU A 1 93 ? -1.260 2.082 1.943 1.00 92.56 93 GLU A N 1
ATOM 716 C CA . GLU A 1 93 ? -2.254 3.116 2.242 1.00 92.56 93 GLU A CA 1
ATOM 717 C C . GLU A 1 93 ? -3.124 3.439 1.017 1.00 92.56 93 GLU A C 1
ATOM 719 O O . GLU A 1 93 ? -4.351 3.511 1.131 1.00 92.56 93 GLU A O 1
ATOM 724 N N . ALA A 1 94 ? -2.525 3.564 -0.171 1.00 91.38 94 ALA A N 1
ATOM 725 C CA . ALA A 1 94 ? -3.267 3.795 -1.409 1.00 91.38 94 ALA A CA 1
ATOM 726 C C . ALA A 1 94 ? -4.235 2.641 -1.732 1.00 91.38 94 ALA A C 1
ATOM 728 O O . ALA A 1 94 ? -5.384 2.884 -2.120 1.00 91.38 94 ALA A O 1
ATOM 729 N N . ILE A 1 95 ? -3.806 1.391 -1.530 1.00 91.12 95 ILE A N 1
ATOM 730 C CA . ILE A 1 95 ? -4.654 0.204 -1.711 1.00 91.12 95 ILE A CA 1
ATOM 731 C C . ILE A 1 95 ? -5.763 0.171 -0.653 1.00 91.12 95 ILE A C 1
ATOM 733 O O . ILE A 1 95 ? -6.924 -0.025 -1.009 1.00 91.12 95 ILE A O 1
ATOM 737 N N . CYS A 1 96 ? -5.452 0.421 0.621 1.00 90.62 96 CYS A N 1
ATOM 738 C CA . CYS A 1 96 ? -6.440 0.491 1.699 1.00 90.62 96 CYS A CA 1
ATOM 739 C C . CYS A 1 96 ? -7.516 1.539 1.401 1.00 90.62 96 CYS A C 1
ATOM 741 O O . CYS A 1 96 ? -8.704 1.231 1.467 1.00 90.62 96 CYS A O 1
ATOM 743 N N . ASN A 1 97 ? -7.121 2.749 1.003 1.00 90.06 97 ASN A N 1
ATOM 744 C CA . ASN A 1 97 ? -8.056 3.815 0.639 1.00 90.06 97 ASN A CA 1
ATOM 745 C C . ASN A 1 97 ? -8.957 3.412 -0.537 1.00 90.06 97 ASN A C 1
ATOM 747 O O . ASN A 1 97 ? -10.161 3.670 -0.510 1.00 90.06 97 ASN A O 1
ATOM 751 N N . ARG A 1 98 ? -8.401 2.720 -1.538 1.00 88.69 98 ARG A N 1
ATOM 752 C CA . ARG A 1 98 ? -9.166 2.193 -2.676 1.00 88.69 98 ARG A CA 1
ATOM 753 C C . ARG A 1 98 ? -10.180 1.133 -2.245 1.00 88.69 98 ARG A C 1
ATOM 755 O O . ARG A 1 98 ? -11.329 1.198 -2.671 1.00 88.69 98 ARG A O 1
ATOM 762 N N . VAL A 1 99 ? -9.777 0.190 -1.397 1.00 88.62 99 VAL A N 1
ATOM 763 C CA . VAL A 1 99 ? -10.652 -0.874 -0.874 1.00 88.62 99 VAL A CA 1
ATOM 764 C C . VAL A 1 99 ? -11.765 -0.288 -0.010 1.00 88.62 99 VAL A C 1
ATOM 766 O O . VAL A 1 99 ? -12.927 -0.642 -0.185 1.00 88.62 99 VAL A O 1
ATOM 769 N N . MET A 1 100 ? -11.438 0.667 0.865 1.00 86.44 100 MET A N 1
ATOM 770 C CA . MET A 1 100 ? -12.423 1.363 1.699 1.00 86.44 100 MET A CA 1
ATOM 771 C C . MET A 1 100 ? -13.419 2.189 0.870 1.00 86.44 100 MET A C 1
ATOM 773 O O . MET A 1 100 ? -14.561 2.366 1.289 1.00 86.44 100 MET A O 1
ATOM 777 N N . ALA A 1 101 ? -13.023 2.651 -0.321 1.00 86.94 101 ALA A N 1
ATOM 778 C CA . ALA A 1 101 ? -13.909 3.294 -1.292 1.00 86.94 101 ALA A CA 1
ATOM 779 C C . ALA A 1 101 ? -14.739 2.298 -2.138 1.00 86.94 101 ALA A C 1
ATOM 781 O O . ALA A 1 101 ? -15.513 2.728 -2.992 1.00 86.94 101 ALA A O 1
ATOM 782 N N . GLY A 1 102 ? -14.593 0.985 -1.918 1.00 83.62 102 GLY A N 1
ATOM 783 C CA . GLY A 1 102 ? -15.293 -0.073 -2.657 1.00 83.62 102 GLY A CA 1
ATOM 784 C C . GLY A 1 102 ? -14.607 -0.516 -3.955 1.00 83.62 102 GLY A C 1
ATOM 785 O O . GLY A 1 102 ? -15.216 -1.218 -4.759 1.00 83.62 102 GLY A O 1
ATOM 786 N N . GLY A 1 103 ? -13.361 -0.099 -4.189 1.00 84.69 103 GLY A N 1
ATOM 787 C CA . GLY A 1 103 ? -12.566 -0.512 -5.345 1.00 84.69 103 GLY A CA 1
ATOM 788 C C . GLY A 1 103 ? -11.895 -1.880 -5.173 1.00 84.69 103 GLY A C 1
ATOM 789 O O . GLY A 1 103 ? -11.903 -2.478 -4.098 1.00 84.69 103 GLY A O 1
ATOM 790 N N . ASN A 1 104 ? -11.274 -2.370 -6.250 1.00 83.50 104 ASN A N 1
ATOM 791 C CA . ASN A 1 104 ? -10.604 -3.671 -6.251 1.00 83.50 104 ASN A CA 1
ATOM 792 C C . ASN A 1 104 ? -9.167 -3.590 -5.707 1.00 83.50 104 ASN A C 1
ATOM 794 O O . ASN A 1 104 ? -8.471 -2.593 -5.907 1.00 83.50 104 ASN A O 1
ATOM 798 N N . VAL A 1 105 ? -8.708 -4.669 -5.065 1.00 80.62 105 VAL A N 1
ATOM 799 C CA . VAL A 1 105 ? -7.363 -4.754 -4.462 1.00 80.62 105 VAL A CA 1
ATOM 800 C C . VAL A 1 105 ? -6.266 -4.883 -5.526 1.00 80.62 105 VAL A C 1
ATOM 802 O O . VAL A 1 105 ? -5.172 -4.357 -5.351 1.00 80.62 105 VAL A O 1
ATOM 805 N N . SER A 1 106 ? -6.553 -5.570 -6.635 1.00 74.44 106 SER A N 1
ATOM 806 C CA . SER A 1 106 ? -5.569 -5.837 -7.687 1.00 74.44 106 SER A CA 1
ATOM 807 C C . SER A 1 106 ? -5.288 -4.598 -8.534 1.00 74.44 106 SER A C 1
ATOM 809 O O . SER A 1 106 ? -6.224 -3.989 -9.061 1.00 74.44 106 SER A O 1
ATOM 811 N N . ASN A 1 107 ? -4.012 -4.303 -8.779 1.00 60.97 107 ASN A N 1
ATOM 812 C CA . ASN A 1 107 ? -3.587 -3.367 -9.822 1.00 60.97 107 ASN A CA 1
ATOM 813 C C . ASN A 1 107 ? -3.307 -4.110 -11.137 1.00 60.97 107 ASN A C 1
ATOM 815 O O . ASN A 1 107 ? -2.266 -3.937 -11.764 1.00 60.97 107 ASN A O 1
ATOM 819 N N . VAL A 1 108 ? -4.226 -4.987 -11.552 1.00 57.56 108 VAL A N 1
ATOM 820 C CA . VAL A 1 108 ? -4.228 -5.422 -12.947 1.00 57.56 108 VAL A CA 1
ATOM 821 C C . VAL A 1 108 ? -4.752 -4.221 -13.715 1.00 57.56 108 VAL A C 1
ATOM 823 O O . VAL A 1 108 ? -5.963 -4.015 -13.803 1.00 57.56 108 VAL A O 1
ATOM 826 N N . ALA A 1 109 ? -3.838 -3.393 -14.222 1.00 53.56 109 ALA A N 1
ATOM 827 C CA . ALA A 1 109 ? -4.148 -2.609 -15.402 1.00 53.56 109 ALA A CA 1
ATOM 828 C C . ALA A 1 109 ? -4.754 -3.611 -16.385 1.00 53.56 109 ALA A C 1
ATOM 830 O O . ALA A 1 109 ? -4.104 -4.612 -16.699 1.00 53.56 109 ALA A O 1
ATOM 831 N N . LEU A 1 110 ? -6.019 -3.421 -16.773 1.00 50.06 110 LEU A N 1
ATOM 832 C CA . LEU A 1 110 ? -6.548 -4.138 -17.922 1.00 50.06 110 LEU A CA 1
ATOM 833 C C . LEU A 1 110 ? -5.534 -3.865 -19.031 1.00 50.06 110 LEU A C 1
ATOM 835 O O . LEU A 1 110 ? -5.431 -2.737 -19.503 1.00 50.06 110 LEU A O 1
ATOM 839 N N . LEU A 1 111 ? -4.723 -4.863 -19.378 1.00 53.31 111 LEU A N 1
ATOM 840 C CA . LEU A 1 111 ? -4.009 -4.840 -20.636 1.00 53.31 111 LEU A CA 1
ATOM 841 C C . LEU A 1 111 ? -5.130 -4.769 -21.661 1.00 53.31 111 LEU A C 1
ATOM 843 O O . LEU A 1 111 ? -5.880 -5.734 -21.824 1.00 53.31 111 LEU A O 1
ATOM 847 N N . GLU A 1 112 ? -5.324 -3.589 -22.244 1.00 53.50 112 GLU A N 1
ATOM 848 C CA . GLU A 1 112 ? -6.206 -3.421 -23.382 1.00 53.50 112 GLU A CA 1
ATOM 849 C C . GLU A 1 112 ? -5.636 -4.301 -24.491 1.00 53.50 112 GLU A C 1
ATOM 851 O O . GLU A 1 112 ? -4.703 -3.927 -25.194 1.00 53.50 112 GLU A O 1
ATOM 856 N N . SER A 1 113 ? -6.123 -5.540 -24.569 1.00 56.06 113 SER A N 1
ATOM 857 C CA . SER A 1 113 ? -5.873 -6.392 -25.719 1.00 56.06 113 SER A CA 1
ATOM 858 C C . SER A 1 113 ? -6.489 -5.696 -26.925 1.00 56.06 113 SER A C 1
ATOM 860 O O . SER A 1 113 ? -7.605 -5.182 -26.829 1.00 56.06 113 SER A O 1
ATOM 862 N N . ASP A 1 114 ? -5.807 -5.718 -28.068 1.00 59.19 114 ASP A N 1
ATOM 863 C CA . ASP A 1 114 ? -6.350 -5.217 -29.335 1.00 59.19 114 ASP A CA 1
ATOM 864 C C . ASP A 1 114 ? -7.702 -5.868 -29.693 1.00 59.19 114 ASP A C 1
ATOM 866 O O . ASP A 1 114 ? -8.499 -5.282 -30.426 1.00 59.19 114 ASP A O 1
ATOM 870 N N . ASP A 1 115 ? -8.012 -7.035 -29.114 1.00 61.53 115 ASP A N 1
ATOM 871 C CA . ASP A 1 115 ? -9.318 -7.697 -29.218 1.00 61.53 115 ASP A CA 1
ATOM 872 C C . ASP A 1 115 ? -10.474 -6.899 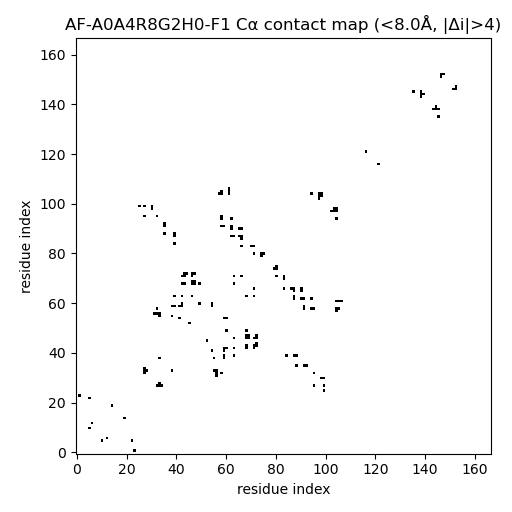-28.592 1.00 61.53 115 ASP A C 1
ATOM 874 O O . ASP A 1 115 ? -11.632 -7.108 -28.959 1.00 61.53 115 ASP A O 1
ATOM 878 N N . MET A 1 116 ? -10.185 -5.988 -27.656 1.00 56.50 116 MET A N 1
ATOM 879 C CA . MET A 1 116 ? -11.177 -5.101 -27.034 1.00 56.50 116 MET A CA 1
ATOM 880 C C . MET A 1 116 ? -11.431 -3.820 -27.841 1.00 56.50 116 MET A C 1
ATOM 882 O O . MET A 1 116 ? -12.354 -3.077 -27.504 1.00 56.50 116 MET A O 1
ATOM 886 N N . LYS A 1 117 ? -10.674 -3.570 -28.922 1.00 62.16 117 LYS A N 1
ATOM 887 C CA . LYS A 1 117 ? -10.934 -2.446 -29.833 1.00 62.16 117 LYS A CA 1
ATOM 888 C C . LYS A 1 117 ? -12.187 -2.702 -30.658 1.00 62.16 117 LYS A C 1
ATOM 890 O O . LYS A 1 117 ? -12.446 -3.817 -31.134 1.00 62.16 117 LYS A O 1
ATOM 895 N N . SER A 1 118 ? -12.967 -1.644 -30.862 1.00 69.06 118 SER A N 1
ATOM 896 C CA . SER A 1 118 ? -14.199 -1.717 -31.645 1.00 69.06 118 SER A CA 1
ATOM 897 C C . SER A 1 118 ? -13.914 -2.258 -33.051 1.00 69.06 118 SER A C 1
ATOM 899 O O . SER A 1 118 ? -12.854 -2.019 -33.631 1.00 69.06 118 SER A O 1
ATOM 901 N N . ALA A 1 119 ? -14.874 -2.976 -33.643 1.00 69.25 119 ALA A N 1
ATOM 902 C CA . ALA A 1 119 ? -14.765 -3.431 -35.032 1.00 69.25 119 ALA A CA 1
ATOM 903 C C . ALA A 1 119 ? -14.492 -2.269 -36.011 1.00 69.25 119 ALA A C 1
ATOM 905 O O . ALA A 1 119 ? -13.840 -2.477 -37.030 1.00 69.25 119 ALA A O 1
ATOM 906 N N . ILE A 1 120 ? -14.947 -1.056 -35.670 1.00 63.19 120 ILE A N 1
ATOM 907 C CA . ILE A 1 120 ? -14.706 0.171 -36.440 1.00 63.19 120 ILE A CA 1
ATOM 908 C C . ILE A 1 120 ? -13.229 0.581 -36.366 1.00 63.19 120 ILE A C 1
ATOM 910 O O . ILE A 1 120 ? -12.596 0.747 -37.401 1.00 63.19 120 ILE A O 1
ATOM 914 N N . GLU A 1 121 ? -12.645 0.636 -35.168 1.00 72.69 121 GLU A N 1
ATOM 915 C CA . GLU A 1 121 ? -11.235 1.015 -34.976 1.00 72.69 121 GLU A CA 1
ATOM 916 C C . GLU A 1 121 ? -10.271 0.013 -35.628 1.00 72.69 121 GLU A C 1
ATOM 918 O O . GLU A 1 121 ? -9.247 0.400 -36.190 1.00 72.69 121 GLU A O 1
ATOM 923 N N . ARG A 1 122 ? -10.611 -1.284 -35.617 1.00 69.31 122 ARG A N 1
ATOM 924 C CA . ARG A 1 122 ? -9.823 -2.315 -36.316 1.00 69.31 122 ARG A CA 1
ATOM 925 C C . ARG A 1 122 ? -9.876 -2.161 -37.837 1.00 69.31 122 ARG A C 1
ATOM 927 O O . ARG A 1 122 ? -8.866 -2.374 -38.504 1.00 69.31 122 ARG A O 1
ATOM 934 N N . ALA A 1 123 ? -11.032 -1.783 -38.383 1.00 74.38 123 ALA A N 1
ATOM 935 C CA . ALA A 1 123 ? -11.180 -1.523 -39.812 1.00 74.38 123 ALA A CA 1
ATOM 936 C C . ALA A 1 123 ? -10.425 -0.254 -40.242 1.00 74.38 123 ALA A C 1
ATOM 938 O O . ALA A 1 123 ? -9.782 -0.257 -41.289 1.00 74.38 123 ALA A O 1
ATOM 939 N N . GLU A 1 124 ? -10.449 0.800 -39.423 1.00 79.12 124 GLU A N 1
ATOM 940 C CA . GLU A 1 124 ? -9.711 2.045 -39.670 1.00 79.12 124 GLU A CA 1
ATOM 941 C C . GLU A 1 124 ? -8.194 1.835 -39.631 1.00 79.12 124 GLU A C 1
ATOM 943 O O . GLU A 1 124 ? -7.492 2.311 -40.522 1.00 79.12 124 GLU A O 1
ATOM 948 N N . ALA A 1 125 ? -7.688 1.070 -38.658 1.00 78.94 125 ALA A N 1
ATOM 949 C CA . ALA A 1 125 ? -6.267 0.735 -38.575 1.00 78.94 125 ALA A CA 1
ATOM 950 C C . ALA A 1 125 ? -5.798 -0.073 -39.797 1.00 78.94 125 ALA A C 1
ATOM 952 O O . ALA A 1 125 ? -4.801 0.284 -40.425 1.00 78.94 125 ALA A O 1
ATOM 953 N N . ALA A 1 126 ? -6.557 -1.103 -40.191 1.00 81.62 126 ALA A N 1
ATOM 954 C CA . ALA A 1 126 ? -6.252 -1.901 -41.379 1.00 81.62 126 ALA A CA 1
ATOM 955 C C . ALA A 1 126 ? -6.298 -1.062 -42.671 1.00 81.62 126 ALA A C 1
ATOM 957 O O . ALA A 1 126 ? -5.415 -1.181 -43.523 1.00 81.62 126 ALA A O 1
ATOM 958 N N . ALA A 1 127 ? -7.286 -0.170 -42.801 1.00 79.69 127 ALA A N 1
ATOM 959 C CA . ALA A 1 127 ? -7.392 0.745 -43.935 1.00 79.69 127 ALA A CA 1
ATOM 960 C C . ALA A 1 127 ? -6.230 1.753 -43.974 1.00 79.69 127 ALA A C 1
ATOM 962 O O . ALA A 1 127 ? -5.694 2.039 -45.049 1.00 79.69 127 ALA A O 1
ATOM 963 N N . ASN A 1 128 ? -5.803 2.266 -42.815 1.00 83.56 128 ASN A N 1
ATOM 964 C CA . ASN A 1 128 ? -4.668 3.178 -42.725 1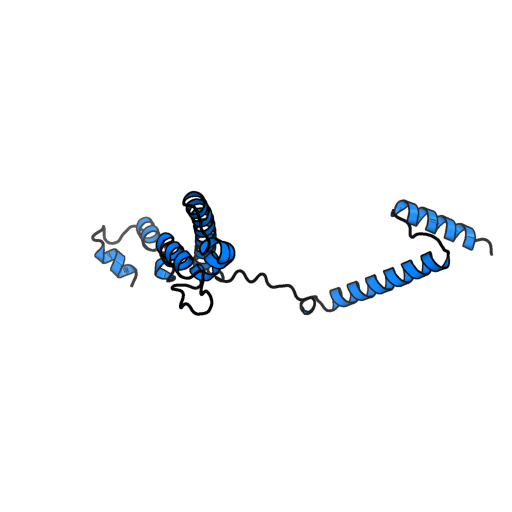.00 83.56 128 ASN A CA 1
ATOM 965 C C . ASN A 1 128 ? -3.365 2.477 -43.133 1.00 83.56 128 ASN A C 1
ATOM 967 O O . ASN A 1 128 ? -2.630 3.005 -43.966 1.00 83.56 128 ASN A O 1
ATOM 971 N N . GLU A 1 129 ? -3.118 1.260 -42.645 1.00 81.56 129 GLU A N 1
ATOM 972 C CA . GLU A 1 129 ? -1.945 0.462 -43.026 1.00 81.56 129 GLU A CA 1
ATOM 973 C C . GLU A 1 129 ? -1.886 0.172 -44.532 1.00 81.56 129 GLU A C 1
ATOM 975 O O . GLU A 1 129 ? -0.811 0.240 -45.141 1.00 81.56 129 GLU A O 1
ATOM 980 N N . GLU A 1 130 ? -3.031 -0.130 -45.150 1.00 81.38 130 GLU A N 1
ATOM 981 C CA . GLU A 1 130 ? -3.121 -0.344 -46.594 1.00 81.38 130 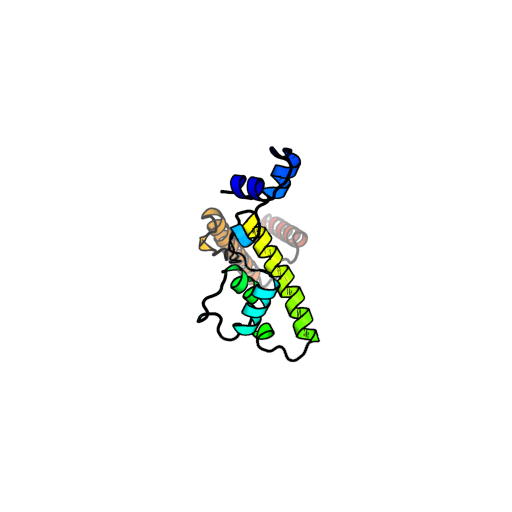GLU A CA 1
ATOM 982 C C . GLU A 1 130 ? -2.847 0.954 -47.367 1.00 81.38 130 GLU A C 1
ATOM 984 O O . GLU A 1 130 ? -2.085 0.949 -48.340 1.00 81.38 130 GLU A O 1
ATOM 989 N N . SER A 1 131 ? -3.390 2.082 -46.896 1.00 79.38 131 SER A N 1
ATOM 990 C CA . SER A 1 131 ? -3.144 3.400 -47.489 1.00 79.38 131 SER A CA 1
ATOM 991 C C . SER A 1 131 ? -1.669 3.803 -47.403 1.00 79.38 131 SER A C 1
ATOM 993 O O . SER A 1 131 ? -1.096 4.274 -48.387 1.00 79.38 131 SER A O 1
ATOM 995 N N . GLU A 1 132 ? -1.018 3.533 -46.271 1.00 80.06 132 GLU A N 1
ATOM 996 C CA . GLU A 1 132 ? 0.399 3.803 -46.059 1.00 80.06 132 GLU A CA 1
ATOM 997 C C . GLU A 1 132 ? 1.284 2.906 -46.911 1.00 80.06 132 GLU A C 1
ATOM 999 O O . GLU A 1 132 ? 2.277 3.374 -47.465 1.00 80.06 132 GLU A O 1
ATOM 1004 N N . ARG A 1 133 ? 0.939 1.620 -47.042 1.00 82.94 133 ARG A N 1
ATOM 1005 C CA . ARG A 1 133 ? 1.672 0.698 -47.915 1.00 82.94 133 ARG A CA 1
ATOM 1006 C C . ARG A 1 133 ? 1.572 1.149 -49.366 1.00 82.94 133 ARG A C 1
ATOM 1008 O O . ARG A 1 133 ? 2.596 1.288 -50.024 1.00 82.94 133 ARG A O 1
ATOM 1015 N N . ARG A 1 134 ? 0.365 1.490 -49.819 1.00 83.62 134 ARG A N 1
ATOM 1016 C CA . ARG A 1 134 ? 0.130 1.994 -51.174 1.00 83.62 134 ARG A CA 1
ATOM 1017 C C . ARG A 1 134 ? 0.854 3.314 -51.431 1.00 83.62 134 ARG A C 1
ATOM 1019 O O . ARG A 1 134 ? 1.409 3.496 -52.511 1.00 83.62 134 ARG A O 1
ATOM 1026 N N . MET A 1 135 ? 0.887 4.213 -50.446 1.00 75.88 135 MET A N 1
ATOM 1027 C CA . MET A 1 135 ? 1.673 5.446 -50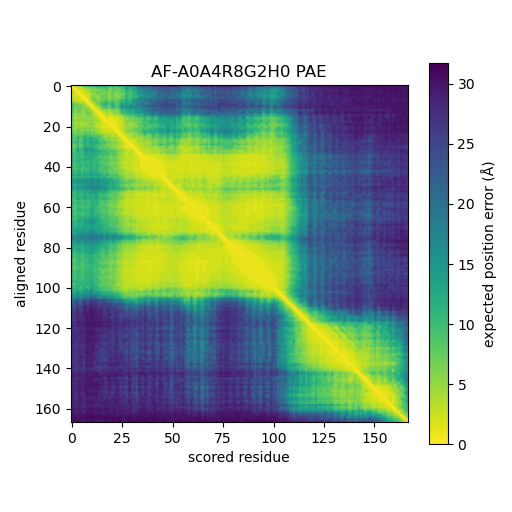.524 1.00 75.88 135 MET A CA 1
ATOM 1028 C C . MET A 1 135 ? 3.173 5.150 -50.585 1.00 75.88 135 MET A C 1
ATOM 1030 O O . MET A 1 135 ? 3.859 5.711 -51.436 1.00 75.88 135 MET A O 1
ATOM 1034 N N . ARG A 1 136 ? 3.690 4.253 -49.737 1.00 78.31 136 ARG A N 1
ATOM 1035 C CA . ARG A 1 136 ? 5.106 3.854 -49.755 1.00 78.31 136 ARG A CA 1
ATOM 1036 C C . ARG A 1 136 ? 5.505 3.266 -51.106 1.00 78.31 136 ARG A C 1
ATOM 1038 O O . ARG A 1 136 ? 6.503 3.706 -51.668 1.00 78.31 136 ARG A O 1
ATOM 1045 N N . ASP A 1 137 ? 4.699 2.367 -51.658 1.00 83.94 137 ASP A N 1
ATOM 1046 C CA . ASP A 1 137 ? 4.954 1.751 -52.963 1.00 83.94 137 ASP A CA 1
ATOM 1047 C C . ASP A 1 137 ? 4.891 2.786 -54.100 1.00 83.94 137 ASP A C 1
ATOM 1049 O O . ASP A 1 137 ? 5.735 2.790 -54.997 1.00 83.94 137 ASP A O 1
ATOM 1053 N N . PHE A 1 138 ? 3.937 3.721 -54.034 1.00 83.06 138 PHE A N 1
ATOM 1054 C CA . PHE A 1 138 ? 3.813 4.824 -54.989 1.00 83.06 138 PHE A CA 1
ATOM 1055 C C . PHE A 1 138 ? 5.062 5.718 -55.016 1.00 83.06 138 PHE A C 1
ATOM 1057 O O . PHE A 1 138 ? 5.559 6.041 -56.097 1.00 83.06 138 PHE A O 1
ATOM 1064 N N . TRP A 1 139 ? 5.604 6.084 -53.852 1.00 78.50 139 TRP A N 1
ATOM 1065 C CA . TRP A 1 139 ? 6.831 6.885 -53.764 1.00 78.50 139 TRP A CA 1
ATOM 1066 C C . TRP A 1 139 ? 8.079 6.077 -54.158 1.00 78.50 139 TRP A C 1
ATOM 1068 O O . TRP A 1 139 ? 8.891 6.558 -54.951 1.00 78.50 139 TRP A O 1
ATOM 1078 N N . ALA A 1 140 ? 8.179 4.815 -53.725 1.00 80.81 140 ALA A N 1
ATOM 1079 C CA . ALA A 1 140 ? 9.285 3.920 -54.074 1.00 80.81 140 ALA A CA 1
ATOM 1080 C C . ALA A 1 140 ? 9.384 3.653 -55.587 1.00 80.81 140 ALA A C 1
ATOM 1082 O O . ALA A 1 140 ? 10.485 3.628 -56.133 1.00 80.81 140 ALA A O 1
ATOM 1083 N N . SER A 1 141 ? 8.249 3.518 -56.283 1.00 81.06 141 SER A N 1
ATOM 1084 C CA . SER A 1 141 ? 8.213 3.295 -57.739 1.00 81.06 141 SER A CA 1
ATOM 1085 C C . SER A 1 141 ? 8.811 4.445 -58.560 1.00 81.06 141 SER A C 1
ATOM 1087 O O . SER A 1 141 ? 9.290 4.220 -59.670 1.00 81.06 141 SER A O 1
ATOM 1089 N N . ARG A 1 142 ? 8.830 5.665 -58.006 1.00 76.06 142 ARG A N 1
ATOM 1090 C CA . ARG A 1 142 ? 9.466 6.844 -58.614 1.00 76.06 142 ARG A CA 1
ATOM 1091 C C . ARG A 1 142 ? 10.896 7.082 -58.132 1.00 76.06 142 ARG A C 1
ATOM 1093 O O . ARG A 1 142 ? 11.542 8.003 -58.614 1.00 76.06 142 ARG A O 1
ATOM 1100 N N . GLY A 1 143 ? 11.402 6.254 -57.214 1.00 74.81 143 GLY A N 1
ATOM 1101 C CA . GLY A 1 143 ? 12.734 6.427 -56.634 1.00 74.81 143 GLY A CA 1
ATOM 1102 C C . GLY A 1 143 ? 12.861 7.675 -55.754 1.00 74.81 143 GLY A C 1
ATOM 1103 O O . GLY A 1 143 ? 13.973 8.145 -55.528 1.00 74.81 143 GLY A O 1
ATOM 1104 N N . GLU A 1 144 ? 11.741 8.219 -55.266 1.00 73.81 144 GLU A N 1
ATOM 1105 C CA . GLU A 1 144 ? 11.705 9.423 -54.435 1.00 73.81 144 GLU A CA 1
ATOM 1106 C C . GLU A 1 144 ? 11.337 9.089 -52.985 1.00 73.81 144 GLU A C 1
ATOM 1108 O O . GLU A 1 144 ? 10.498 8.227 -52.718 1.00 73.81 144 GLU A O 1
ATOM 1113 N N . GLU A 1 145 ? 11.935 9.807 -52.027 1.00 74.81 145 GLU A N 1
ATOM 1114 C CA . GLU A 1 145 ? 11.528 9.707 -50.624 1.00 74.81 145 GLU A CA 1
ATOM 1115 C C . GLU A 1 145 ? 10.153 10.364 -50.400 1.00 74.81 145 GLU A C 1
ATOM 1117 O O . GLU A 1 145 ? 9.887 11.448 -50.946 1.00 74.81 145 GLU A O 1
ATOM 1122 N N . PRO A 1 146 ? 9.292 9.753 -49.560 1.00 78.00 146 PRO A N 1
ATOM 1123 C CA . PRO A 1 146 ? 8.006 10.331 -49.202 1.00 78.00 146 PRO A CA 1
ATOM 1124 C C . PRO A 1 146 ? 8.184 11.703 -48.525 1.00 78.00 146 PRO A C 1
ATOM 1126 O O . PRO A 1 146 ? 9.161 11.918 -47.797 1.00 78.00 146 PRO A O 1
ATOM 1129 N N . PRO A 1 147 ? 7.253 12.648 -48.755 1.00 79.12 147 PRO A N 1
ATOM 1130 C CA . PRO A 1 147 ? 7.361 14.009 -48.238 1.00 79.12 147 PRO A CA 1
ATOM 1131 C C . PRO A 1 147 ? 7.369 14.013 -46.707 1.00 79.12 147 PRO A C 1
ATOM 1133 O O . PRO A 1 147 ? 6.559 13.345 -46.064 1.00 79.12 147 PRO A O 1
ATOM 1136 N N . LYS A 1 148 ? 8.278 14.796 -46.115 1.00 77.25 148 LYS A N 1
ATOM 1137 C CA . LYS A 1 148 ? 8.492 14.823 -44.656 1.00 77.25 148 LYS A CA 1
ATOM 1138 C C . LYS A 1 148 ? 7.562 15.809 -43.950 1.00 77.25 148 LYS A C 1
ATOM 1140 O O . LYS A 1 148 ? 7.426 15.754 -42.730 1.00 77.25 148 LYS A O 1
ATOM 1145 N N . THR A 1 149 ? 6.919 16.713 -44.697 1.00 82.94 149 THR A N 1
ATOM 1146 C CA . THR A 1 149 ? 6.002 17.719 -44.144 1.00 82.94 149 THR A CA 1
ATOM 1147 C C . THR A 1 149 ? 4.710 17.862 -44.962 1.00 82.94 149 THR A C 1
ATOM 1149 O O . THR A 1 149 ? 4.738 17.711 -46.186 1.00 82.94 149 THR A O 1
ATOM 1152 N N . PRO A 1 150 ? 3.575 18.233 -44.330 1.00 73.25 150 PRO A N 1
ATOM 1153 C CA . PRO A 1 150 ? 2.302 18.414 -45.037 1.00 73.25 150 PRO A CA 1
ATOM 1154 C C . PRO A 1 150 ? 2.341 19.507 -46.113 1.00 73.25 150 PRO A C 1
ATOM 1156 O O . PRO A 1 150 ? 1.691 19.396 -47.147 1.00 73.25 150 PRO A O 1
ATOM 1159 N N . ARG A 1 151 ? 3.121 20.571 -45.885 1.00 77.38 151 ARG A N 1
ATOM 1160 C CA . ARG A 1 151 ? 3.236 21.700 -46.819 1.00 77.38 151 ARG A CA 1
ATOM 1161 C C . ARG A 1 151 ? 3.989 21.308 -48.091 1.00 77.38 151 ARG A C 1
ATOM 1163 O O . ARG A 1 151 ? 3.587 21.705 -49.176 1.00 77.38 151 ARG A O 1
ATOM 1170 N N . GLU A 1 152 ? 5.028 20.493 -47.949 1.00 79.19 152 GLU A N 1
ATOM 1171 C CA . GLU A 1 152 ? 5.774 19.908 -49.066 1.00 79.19 152 GLU A CA 1
ATOM 1172 C C . GLU A 1 152 ? 4.934 18.875 -49.828 1.00 79.19 152 GLU A C 1
ATOM 1174 O O . GLU A 1 152 ? 4.957 18.852 -51.055 1.00 79.19 152 GLU A O 1
ATOM 1179 N N . ALA A 1 153 ? 4.142 18.062 -49.118 1.00 76.44 153 ALA A N 1
ATOM 1180 C CA . ALA A 1 153 ? 3.217 17.122 -49.747 1.00 76.44 153 ALA A CA 1
ATOM 1181 C C . ALA A 1 153 ? 2.195 17.844 -50.642 1.00 76.44 153 ALA A C 1
ATOM 1183 O O . ALA A 1 153 ? 1.970 17.422 -51.774 1.00 76.44 153 ALA A O 1
ATOM 1184 N N . LEU A 1 154 ? 1.631 18.961 -50.167 1.00 77.94 154 LEU A N 1
ATOM 1185 C CA . LEU A 1 154 ? 0.696 19.785 -50.939 1.00 77.94 154 LEU A CA 1
ATOM 1186 C C . LEU A 1 154 ? 1.354 20.454 -52.151 1.00 77.94 154 LEU A C 1
ATOM 1188 O O . LEU A 1 154 ? 0.741 20.505 -53.213 1.00 77.94 154 LEU A O 1
ATOM 1192 N N . ASP A 1 155 ? 2.590 20.937 -52.017 1.00 78.75 155 ASP A N 1
ATOM 1193 C CA . ASP A 1 155 ? 3.320 21.578 -53.119 1.00 78.75 155 ASP A CA 1
ATOM 1194 C C . ASP A 1 155 ? 3.687 20.563 -54.216 1.00 78.75 155 ASP A C 1
ATOM 1196 O O . ASP A 1 155 ? 3.476 20.812 -55.403 1.00 78.75 155 ASP A O 1
ATOM 1200 N N . ARG A 1 156 ? 4.109 19.352 -53.819 1.00 75.38 156 ARG A N 1
ATOM 1201 C CA . ARG A 1 156 ? 4.355 18.234 -54.746 1.00 75.38 156 ARG A CA 1
ATOM 1202 C C . ARG A 1 156 ? 3.067 17.730 -55.404 1.00 75.38 156 ARG A C 1
ATOM 1204 O O . ARG A 1 156 ? 3.067 17.483 -56.605 1.00 75.38 156 ARG A O 1
ATOM 1211 N N . MET A 1 157 ? 1.964 17.620 -54.657 1.00 73.44 157 MET A N 1
ATOM 1212 C CA . MET A 1 157 ? 0.652 17.270 -55.225 1.00 73.44 157 MET A CA 1
ATOM 1213 C C . MET A 1 157 ? 0.153 18.321 -56.220 1.00 73.44 157 MET A C 1
ATOM 1215 O O . MET A 1 157 ? -0.452 17.970 -57.230 1.00 73.44 157 MET A O 1
ATOM 1219 N N . LYS A 1 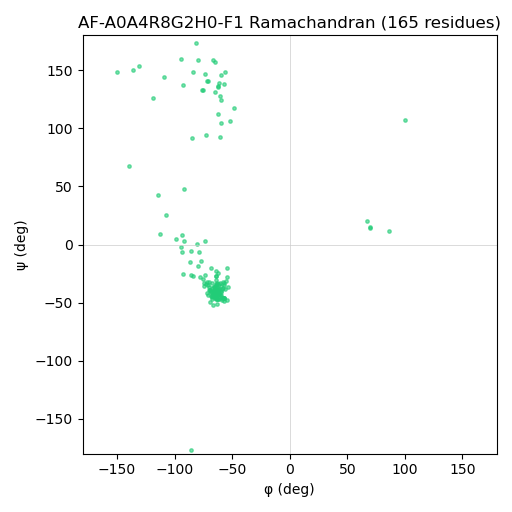158 ? 0.412 19.604 -55.954 1.00 77.38 158 LYS A N 1
ATOM 1220 C CA . LYS A 1 158 ? 0.063 20.696 -56.863 1.00 77.38 158 LYS A CA 1
ATOM 1221 C C . LYS A 1 158 ? 0.886 20.636 -58.155 1.00 77.38 158 LYS A C 1
ATOM 1223 O O . LYS A 1 158 ? 0.301 20.715 -59.228 1.00 77.38 158 LYS A O 1
ATOM 1228 N N . GLY A 1 159 ? 2.196 20.387 -58.060 1.00 70.81 159 GLY A N 1
ATOM 1229 C CA . GLY A 1 159 ? 3.053 20.166 -59.234 1.00 70.81 159 GLY A CA 1
ATOM 1230 C C . GLY A 1 159 ? 2.605 18.981 -60.101 1.00 70.81 159 GLY A C 1
ATOM 1231 O O . GLY A 1 159 ? 2.592 19.083 -61.322 1.00 70.81 159 GLY A O 1
ATOM 1232 N N . MET A 1 160 ? 2.133 17.890 -59.485 1.00 69.25 160 MET A N 1
ATOM 1233 C CA . MET A 1 160 ? 1.579 16.731 -60.208 1.00 69.25 160 MET A CA 1
ATOM 1234 C C . MET A 1 160 ? 0.288 17.044 -60.975 1.00 69.25 160 MET A C 1
ATOM 1236 O O . MET A 1 160 ? 0.057 16.485 -62.046 1.00 69.25 160 MET A O 1
ATOM 1240 N N . LEU A 1 161 ? -0.574 17.898 -60.418 1.00 68.44 161 LEU A N 1
ATOM 1241 C CA . LEU A 1 161 ? -1.823 18.311 -61.064 1.00 68.44 161 LEU A CA 1
ATOM 1242 C C . LEU A 1 161 ? -1.568 19.257 -62.246 1.00 68.44 161 LEU A C 1
ATOM 1244 O O . LEU A 1 161 ? -2.296 19.187 -63.234 1.00 68.44 161 LEU A O 1
ATOM 1248 N N . ASP A 1 162 ? -0.521 20.082 -62.169 1.00 65.94 162 ASP A N 1
ATOM 1249 C CA . ASP A 1 162 ? -0.130 21.000 -63.244 1.00 65.94 162 ASP A CA 1
ATOM 1250 C C . ASP A 1 162 ? 0.544 20.265 -64.429 1.00 65.94 162 ASP A C 1
ATOM 1252 O O . ASP A 1 162 ? 0.320 20.634 -65.582 1.00 65.94 162 ASP A O 1
ATOM 1256 N N . GLU A 1 163 ? 1.298 19.181 -64.190 1.00 56.88 163 GLU A N 1
ATOM 1257 C CA . GLU A 1 163 ? 1.908 18.357 -65.258 1.00 56.88 163 GLU A CA 1
ATOM 1258 C C . GLU A 1 163 ? 0.914 17.391 -65.935 1.00 56.88 163 GLU A C 1
ATOM 1260 O O . GLU A 1 163 ? 1.052 17.080 -67.118 1.00 56.88 163 GLU A O 1
ATOM 1265 N N . GLY A 1 164 ? -0.126 16.948 -65.219 1.00 50.78 164 GLY A N 1
ATOM 1266 C CA . GLY A 1 164 ? -1.202 16.107 -65.763 1.00 50.78 164 GLY A CA 1
ATOM 1267 C C . GLY A 1 164 ? -2.268 16.861 -66.572 1.00 50.78 164 GLY A C 1
ATOM 1268 O O . GLY A 1 164 ? -3.145 16.225 -67.152 1.00 50.78 164 GLY A O 1
ATOM 1269 N N . GLY A 1 165 ? -2.209 18.197 -66.612 1.00 43.97 165 GLY A N 1
ATOM 1270 C CA . GLY A 1 165 ? -3.132 19.063 -67.358 1.00 43.97 165 GLY A CA 1
ATOM 1271 C C . GLY A 1 165 ? -2.684 19.421 -68.782 1.00 43.97 165 GLY A C 1
ATOM 1272 O O . GLY A 1 165 ? -3.364 20.202 -69.445 1.00 43.97 165 GLY A O 1
ATOM 1273 N N . ALA A 1 166 ? -1.552 18.884 -69.250 1.00 45.06 166 ALA A N 1
ATOM 1274 C CA . ALA A 1 166 ? -0.985 19.147 -70.577 1.00 45.06 166 ALA A CA 1
ATOM 1275 C C . ALA A 1 166 ? -0.979 17.899 -71.487 1.00 45.06 166 ALA A C 1
ATOM 1277 O O . ALA A 1 166 ? 0.005 17.640 -72.185 1.00 45.06 166 ALA A O 1
ATOM 1278 N N . ALA A 1 167 ? -2.077 17.137 -71.481 1.00 38.00 167 ALA A N 1
ATOM 1279 C CA . ALA A 1 167 ? -2.369 16.080 -72.452 1.00 38.00 167 ALA A CA 1
ATOM 1280 C C . ALA A 1 167 ? -3.773 16.266 -73.041 1.00 38.00 167 ALA A C 1
ATOM 1282 O O . ALA A 1 167 ? -4.712 16.516 -72.251 1.00 38.00 167 ALA A O 1
#